Protein AF-A0A432SKU0-F1 (afdb_monomer_lite)

Structure (mmCIF, N/CA/C/O backbone):
data_AF-A0A432SKU0-F1
#
_entry.id   AF-A0A432SKU0-F1
#
loop_
_atom_site.group_PDB
_atom_site.id
_atom_site.type_symbol
_atom_site.label_atom_id
_atom_site.label_alt_id
_atom_site.label_comp_id
_atom_site.label_asym_id
_atom_site.label_entity_id
_atom_site.label_seq_id
_atom_site.pdbx_PDB_ins_code
_atom_site.Cartn_x
_atom_site.Cartn_y
_atom_site.Cartn_z
_atom_site.occupancy
_atom_site.B_iso_or_equiv
_atom_site.auth_seq_id
_atom_site.auth_comp_id
_atom_site.auth_asym_id
_atom_site.auth_atom_id
_atom_site.pdbx_PDB_model_num
ATOM 1 N N . MET A 1 1 ? -15.969 20.827 -5.171 1.00 56.59 1 MET A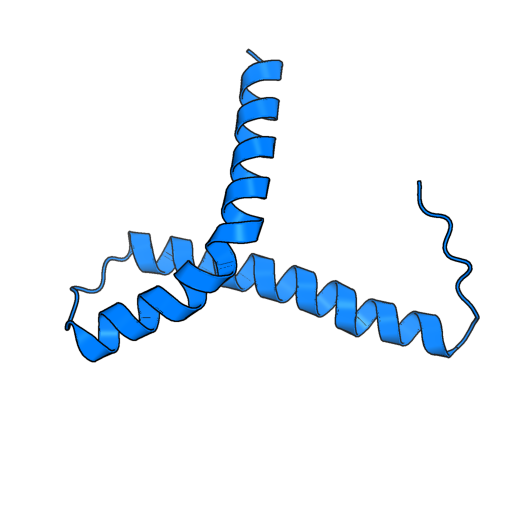 N 1
ATOM 2 C CA . MET A 1 1 ? -14.584 20.305 -5.080 1.00 56.59 1 MET A CA 1
ATOM 3 C C . MET A 1 1 ? -14.357 19.319 -3.933 1.00 56.59 1 MET A C 1
ATOM 5 O O . MET A 1 1 ? -13.670 18.337 -4.151 1.00 56.59 1 MET A O 1
ATOM 9 N N . LYS A 1 2 ? -14.932 19.503 -2.731 1.00 67.88 2 LYS A N 1
ATOM 10 C CA . LYS A 1 2 ? -14.718 18.552 -1.613 1.00 67.88 2 LYS A CA 1
ATOM 11 C C . LYS A 1 2 ? -15.277 17.138 -1.869 1.00 67.88 2 LYS A C 1
ATOM 13 O O . LYS A 1 2 ? -14.696 16.171 -1.406 1.00 67.88 2 LYS A O 1
ATOM 18 N N . ARG A 1 3 ? -16.379 17.024 -2.626 1.00 75.88 3 ARG A N 1
ATOM 19 C CA . ARG A 1 3 ? -17.038 15.740 -2.939 1.00 75.88 3 ARG A CA 1
ATOM 20 C C . ARG A 1 3 ? -16.258 14.901 -3.954 1.00 75.88 3 ARG A C 1
ATOM 22 O O . ARG A 1 3 ? -15.963 13.756 -3.674 1.00 75.88 3 ARG A O 1
ATOM 29 N N . THR A 1 4 ? -15.790 15.513 -5.043 1.00 83.88 4 THR A N 1
ATOM 30 C CA . THR A 1 4 ? -15.019 14.823 -6.091 1.00 83.88 4 THR A CA 1
ATOM 31 C C . THR A 1 4 ? -13.719 14.207 -5.580 1.00 83.88 4 THR A C 1
ATOM 33 O O . THR A 1 4 ? -13.345 13.137 -6.033 1.00 83.88 4 THR A O 1
ATOM 36 N N . LEU A 1 5 ? -13.040 14.847 -4.620 1.00 81.31 5 LEU A N 1
ATOM 37 C CA . LEU A 1 5 ? -11.851 14.273 -3.975 1.00 81.31 5 LEU A CA 1
ATOM 38 C C . LEU A 1 5 ? -12.196 13.067 -3.094 1.00 81.31 5 LEU A C 1
ATOM 40 O O . LEU A 1 5 ? -11.416 12.126 -3.020 1.00 81.31 5 LEU A O 1
ATOM 44 N N . LEU A 1 6 ? -13.361 13.091 -2.446 1.00 82.25 6 LEU A N 1
ATOM 45 C CA . LEU A 1 6 ? -13.844 12.000 -1.604 1.00 82.25 6 LEU A CA 1
ATOM 46 C C . LEU A 1 6 ? -14.251 10.788 -2.454 1.00 82.25 6 LEU A C 1
ATOM 48 O O . LEU A 1 6 ? -13.906 9.660 -2.112 1.00 82.25 6 LEU A O 1
ATOM 52 N N . ASP A 1 7 ? -14.905 11.037 -3.591 1.00 84.31 7 ASP A N 1
ATOM 53 C CA . ASP A 1 7 ? -15.246 10.014 -4.583 1.00 84.31 7 ASP A CA 1
ATOM 54 C C . ASP A 1 7 ? -13.991 9.415 -5.233 1.00 84.31 7 ASP A C 1
ATOM 56 O O . ASP A 1 7 ? -13.867 8.192 -5.314 1.00 84.31 7 ASP A O 1
ATOM 60 N N . LEU A 1 8 ? -13.014 10.249 -5.623 1.00 86.50 8 LEU A N 1
ATOM 61 C CA . LEU A 1 8 ? -11.729 9.762 -6.140 1.00 86.50 8 LEU A CA 1
ATOM 62 C C . LEU A 1 8 ? -11.000 8.915 -5.099 1.00 86.50 8 LEU A C 1
ATOM 64 O O . LEU A 1 8 ? -10.476 7.860 -5.434 1.00 86.50 8 LEU A O 1
ATOM 68 N N . TYR A 1 9 ? -10.977 9.360 -3.843 1.00 84.12 9 TYR A N 1
ATOM 69 C CA . TYR A 1 9 ? -10.330 8.635 -2.756 1.00 84.12 9 TYR A CA 1
ATOM 70 C C . TYR A 1 9 ? -11.003 7.281 -2.490 1.00 84.12 9 TYR A C 1
ATOM 72 O O . TYR A 1 9 ? -10.317 6.267 -2.351 1.00 84.12 9 TYR A O 1
ATOM 80 N N . GLY A 1 10 ? -12.339 7.238 -2.489 1.00 83.94 10 GLY A N 1
ATOM 81 C CA . GLY A 1 10 ? -13.104 5.996 -2.364 1.00 83.94 10 GLY A CA 1
ATOM 82 C C . GLY A 1 10 ? -12.840 5.029 -3.519 1.00 83.94 10 GLY A C 1
ATOM 83 O O . GLY A 1 10 ? -12.578 3.846 -3.286 1.00 83.94 10 GLY A O 1
ATOM 84 N N . ALA A 1 11 ? -12.826 5.536 -4.755 1.00 86.88 11 ALA A N 1
ATOM 85 C CA . ALA A 1 11 ? -12.485 4.750 -5.939 1.00 86.88 11 ALA A CA 1
ATOM 86 C C . ALA A 1 11 ? -11.046 4.214 -5.876 1.00 86.88 11 ALA A C 1
ATOM 88 O O . ALA A 1 11 ? -10.806 3.050 -6.196 1.00 86.88 11 ALA A O 1
ATOM 89 N N . TRP A 1 12 ? -10.099 5.027 -5.404 1.00 81.19 12 TRP A N 1
ATOM 90 C CA . TRP A 1 12 ? -8.694 4.646 -5.274 1.00 81.19 12 TRP A CA 1
ATOM 91 C C . TRP A 1 12 ? -8.492 3.545 -4.224 1.00 81.19 12 TRP A C 1
ATOM 93 O O . TRP A 1 12 ? -7.760 2.582 -4.458 1.00 81.19 12 TRP A O 1
ATOM 103 N N . ILE A 1 13 ? -9.191 3.628 -3.090 1.00 84.06 13 ILE A N 1
ATOM 104 C CA . ILE A 1 13 ? -9.209 2.561 -2.081 1.00 84.06 13 ILE A CA 1
ATOM 105 C C . ILE A 1 13 ? -9.760 1.259 -2.661 1.00 84.06 13 ILE A C 1
ATOM 107 O O . ILE A 1 13 ? -9.176 0.197 -2.436 1.00 84.06 13 ILE A O 1
ATOM 111 N N . LEU A 1 14 ? -10.859 1.327 -3.419 1.00 84.31 14 LEU A N 1
ATOM 112 C CA . LEU A 1 14 ? -11.441 0.141 -4.047 1.00 84.31 14 LEU A CA 1
ATOM 113 C C . LEU A 1 14 ? -10.478 -0.471 -5.068 1.00 84.31 14 LEU A C 1
ATOM 115 O O . LEU A 1 14 ? -10.279 -1.686 -5.081 1.00 84.31 14 LEU A O 1
ATOM 119 N N . PHE A 1 15 ? -9.844 0.375 -5.881 1.00 84.94 15 PHE A N 1
ATOM 120 C CA . PHE A 1 15 ? -8.840 -0.038 -6.850 1.00 84.94 15 PHE A CA 1
ATOM 121 C C . PHE A 1 15 ? -7.690 -0.779 -6.166 1.00 84.94 15 PHE A C 1
ATOM 123 O O . PHE A 1 15 ? -7.408 -1.919 -6.526 1.00 84.94 15 PHE A O 1
ATOM 130 N N . PHE A 1 16 ? -7.083 -0.201 -5.125 1.00 82.44 16 PHE A N 1
ATOM 131 C CA . PHE A 1 16 ? -6.012 -0.872 -4.384 1.00 82.44 16 PHE A CA 1
ATOM 132 C C . PHE A 1 16 ? -6.477 -2.151 -3.687 1.00 82.44 16 PHE A C 1
ATOM 134 O O . PHE A 1 16 ? -5.687 -3.085 -3.570 1.00 82.44 16 PHE A O 1
ATOM 141 N N . HIS A 1 17 ? -7.737 -2.240 -3.252 1.00 79.12 17 HIS A N 1
ATOM 142 C CA . HIS A 1 17 ? -8.261 -3.452 -2.624 1.00 79.12 17 HIS A CA 1
ATOM 143 C C . HIS A 1 17 ? -8.200 -4.667 -3.563 1.00 79.12 17 HIS A C 1
ATOM 145 O O . HIS A 1 17 ? -7.767 -5.744 -3.144 1.00 79.12 17 HIS A O 1
ATOM 151 N N . TYR A 1 18 ? -8.581 -4.486 -4.830 1.00 80.69 18 TYR A N 1
ATOM 152 C CA . TYR A 1 18 ? -8.549 -5.549 -5.838 1.00 80.69 18 TYR A CA 1
ATOM 153 C C . TYR A 1 18 ? -7.179 -5.681 -6.512 1.00 80.69 18 TYR A C 1
ATOM 155 O O . TYR A 1 18 ? -6.685 -6.795 -6.685 1.00 80.69 18 TYR A O 1
ATOM 163 N N . ALA A 1 19 ? -6.531 -4.562 -6.841 1.00 82.00 19 ALA A N 1
ATOM 164 C CA . ALA A 1 19 ? -5.247 -4.537 -7.542 1.00 82.00 19 ALA A CA 1
ATOM 165 C C . ALA A 1 19 ? -4.062 -4.967 -6.660 1.00 82.00 19 ALA A C 1
ATOM 167 O O . ALA A 1 19 ? -3.023 -5.368 -7.178 1.00 82.00 19 ALA A O 1
ATOM 168 N N . LYS A 1 20 ? -4.217 -4.959 -5.332 1.00 82.75 20 LYS A N 1
ATOM 169 C CA . LYS A 1 20 ? -3.211 -5.413 -4.359 1.00 82.75 20 LYS A CA 1
ATOM 170 C C . LYS A 1 20 ? -2.565 -6.749 -4.736 1.00 82.75 20 LYS A C 1
ATOM 172 O O . LYS A 1 20 ? -1.347 -6.855 -4.743 1.00 82.75 20 LYS A O 1
ATOM 177 N N . TRP A 1 21 ? -3.363 -7.774 -5.028 1.00 78.69 21 TRP A N 1
ATOM 178 C CA . TRP A 1 21 ? -2.861 -9.128 -5.282 1.00 78.69 21 TRP A CA 1
ATOM 179 C C . TRP A 1 21 ? -2.119 -9.258 -6.618 1.00 78.69 21 TRP A C 1
ATOM 181 O O . TRP A 1 21 ? -0.993 -9.761 -6.600 1.00 78.69 21 TRP A O 1
ATOM 191 N N . PRO A 1 22 ? -2.667 -8.783 -7.755 1.00 83.44 22 PRO A N 1
ATOM 192 C CA . PRO A 1 22 ? -1.942 -8.817 -9.019 1.00 83.44 22 PRO A CA 1
ATOM 193 C C . PRO A 1 22 ? -0.708 -7.913 -9.012 1.00 83.44 22 PRO A C 1
ATOM 195 O O . PRO A 1 22 ? 0.267 -8.259 -9.658 1.00 83.44 22 PRO A O 1
ATOM 198 N N . ILE A 1 23 ? -0.684 -6.807 -8.260 1.00 83.75 23 ILE A N 1
ATOM 199 C CA . ILE A 1 23 ? 0.524 -5.976 -8.118 1.00 83.75 23 ILE A CA 1
ATOM 200 C C . ILE A 1 23 ? 1.575 -6.709 -7.278 1.00 83.75 23 ILE A C 1
ATOM 202 O O . ILE A 1 23 ? 2.733 -6.783 -7.682 1.00 83.75 23 ILE A O 1
ATOM 206 N N . VAL A 1 24 ? 1.181 -7.290 -6.138 1.00 82.25 24 VAL A N 1
ATOM 207 C CA . VAL A 1 24 ? 2.115 -7.982 -5.236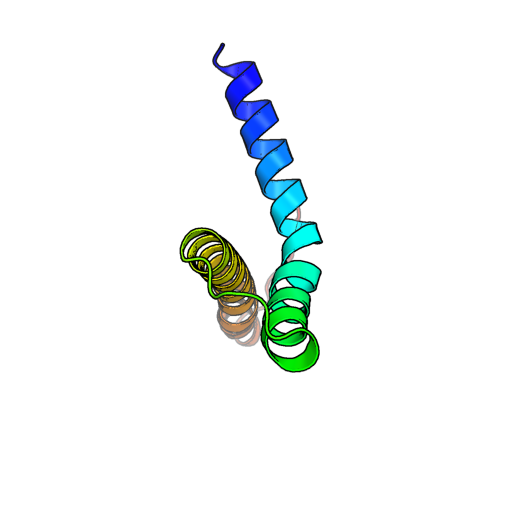 1.00 82.25 24 VAL A CA 1
ATOM 208 C C . VAL A 1 24 ? 2.771 -9.188 -5.908 1.00 82.25 24 VAL A C 1
ATOM 210 O O . VAL A 1 24 ? 3.965 -9.388 -5.715 1.00 82.25 24 VAL A O 1
ATOM 213 N N . ILE A 1 25 ? 2.021 -9.954 -6.706 1.00 82.50 25 ILE A N 1
ATOM 214 C CA . ILE A 1 25 ? 2.514 -11.158 -7.399 1.00 82.50 25 ILE A CA 1
ATOM 215 C C . ILE A 1 25 ? 3.064 -10.8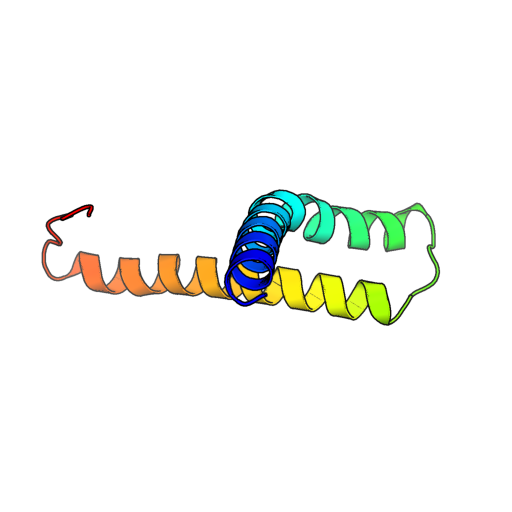29 -8.793 1.00 82.50 25 ILE A C 1
ATOM 217 O O . ILE A 1 25 ? 4.089 -11.364 -9.199 1.00 82.50 25 ILE A O 1
ATOM 221 N N . GLY A 1 26 ? 2.411 -9.933 -9.528 1.00 81.75 26 GLY A N 1
ATOM 222 C CA . GLY A 1 26 ? 2.757 -9.621 -10.912 1.00 81.75 26 GLY A CA 1
ATOM 223 C C . GLY A 1 26 ? 4.087 -8.892 -11.046 1.00 81.75 26 GLY A C 1
ATOM 224 O O . GLY A 1 26 ? 4.854 -9.219 -11.941 1.00 81.75 26 GLY A O 1
ATOM 225 N N . LEU A 1 27 ? 4.415 -7.956 -10.147 1.00 80.38 27 LEU A N 1
ATOM 226 C CA . LEU A 1 27 ? 5.701 -7.245 -10.194 1.00 80.38 27 LEU A CA 1
ATOM 227 C C . LEU A 1 27 ? 6.928 -8.145 -9.988 1.00 80.38 27 LEU A C 1
ATOM 229 O O . LEU A 1 27 ? 7.839 -8.057 -10.808 1.00 80.38 27 LEU A O 1
ATOM 233 N N . PRO A 1 28 ? 7.004 -9.022 -8.966 1.00 78.56 28 PRO A N 1
ATOM 234 C CA . PRO A 1 28 ? 8.136 -9.937 -8.845 1.00 78.56 28 PRO A CA 1
ATOM 235 C C . PRO A 1 28 ? 8.215 -10.914 -10.024 1.00 78.56 28 PRO A C 1
ATOM 237 O O . PRO A 1 28 ? 9.317 -11.199 -10.480 1.00 78.56 28 PRO A O 1
ATOM 240 N N . VAL A 1 29 ? 7.076 -11.355 -10.569 1.00 81.56 29 VAL A N 1
ATOM 241 C CA . VAL A 1 29 ? 7.031 -12.166 -11.798 1.00 81.56 29 VAL A CA 1
ATOM 242 C C . VAL A 1 29 ? 7.615 -11.401 -12.993 1.00 81.56 29 VAL A C 1
ATOM 244 O O . VAL A 1 29 ? 8.500 -11.908 -13.673 1.00 81.56 29 VAL A O 1
ATOM 247 N N . LEU A 1 30 ? 7.216 -10.144 -13.201 1.00 79.50 30 LEU A N 1
ATOM 248 C CA . LEU A 1 30 ? 7.744 -9.273 -14.261 1.00 79.50 30 LEU A CA 1
ATOM 249 C C . LEU A 1 30 ? 9.251 -9.010 -14.114 1.00 79.50 30 LEU A C 1
ATOM 251 O O . LEU A 1 30 ? 9.972 -8.971 -15.113 1.00 79.50 30 LEU A O 1
ATOM 255 N N . TYR A 1 31 ? 9.744 -8.856 -12.883 1.00 79.62 31 TYR A N 1
ATOM 256 C CA . TYR A 1 31 ? 11.173 -8.678 -12.628 1.00 79.62 31 TYR A CA 1
ATOM 257 C C . TYR A 1 31 ? 11.989 -9.954 -12.864 1.00 79.62 31 TYR A C 1
ATOM 259 O O . TYR A 1 31 ? 13.123 -9.852 -13.328 1.00 79.62 31 TYR A O 1
ATOM 267 N N . LEU A 1 32 ? 11.439 -11.132 -12.551 1.00 75.94 32 LEU A N 1
ATOM 268 C CA . LEU A 1 32 ? 12.144 -12.414 -12.667 1.00 75.94 32 LEU A CA 1
ATOM 269 C C . LEU A 1 32 ? 12.067 -13.019 -14.077 1.00 75.94 32 LEU A C 1
ATOM 271 O O . LEU A 1 32 ? 13.075 -13.529 -14.556 1.00 75.94 32 LEU A O 1
ATOM 275 N N . GLU A 1 33 ? 10.910 -12.956 -14.743 1.00 74.50 33 GLU A N 1
ATOM 276 C CA . GLU A 1 33 ? 10.705 -13.581 -16.061 1.00 74.50 33 GLU A CA 1
ATOM 277 C C . GLU A 1 33 ? 11.041 -12.656 -17.235 1.00 74.50 33 GLU A C 1
ATOM 279 O O . GLU A 1 33 ? 11.544 -13.130 -18.251 1.00 74.50 33 GLU A O 1
ATOM 284 N N . MET A 1 34 ? 10.791 -11.344 -17.124 1.00 67.38 34 MET A N 1
ATOM 285 C CA . MET A 1 34 ? 10.972 -10.411 -18.250 1.00 67.38 34 MET A CA 1
ATOM 286 C C . MET A 1 34 ? 12.186 -9.486 -18.121 1.00 67.38 34 MET A C 1
ATOM 288 O O . MET A 1 34 ? 12.424 -8.678 -19.017 1.00 67.38 34 MET A O 1
ATOM 292 N N . GLY A 1 35 ? 12.953 -9.567 -17.027 1.00 70.00 35 GLY A N 1
ATOM 293 C CA . GLY A 1 35 ? 14.124 -8.705 -16.820 1.00 70.00 35 GLY A CA 1
ATOM 294 C C . GLY A 1 35 ? 13.786 -7.210 -16.864 1.00 70.00 35 GLY A C 1
ATOM 295 O O . GLY A 1 35 ? 14.605 -6.397 -17.296 1.00 70.00 35 GLY A O 1
ATOM 296 N N . TYR A 1 36 ? 12.559 -6.851 -16.469 1.00 72.88 36 TYR A N 1
ATOM 297 C CA . TYR A 1 36 ? 12.058 -5.482 -16.545 1.00 72.88 36 TYR A CA 1
ATOM 298 C C . TYR A 1 36 ? 12.961 -4.536 -15.739 1.00 72.88 36 TYR A C 1
ATOM 300 O O . TYR A 1 36 ? 13.378 -4.859 -14.622 1.00 72.88 36 TYR A O 1
ATOM 308 N N . GLN A 1 37 ? 13.281 -3.364 -16.298 1.00 75.56 37 GLN A N 1
ATOM 309 C CA . GLN A 1 37 ? 14.107 -2.365 -15.615 1.00 75.56 37 GLN A CA 1
ATOM 310 C C . GLN A 1 37 ? 13.470 -1.993 -14.270 1.00 75.56 37 GLN A C 1
ATOM 312 O O . GLN A 1 37 ? 12.265 -1.764 -14.168 1.00 75.56 37 GLN A O 1
ATOM 317 N N . ARG A 1 38 ? 14.282 -1.965 -13.209 1.00 71.56 38 ARG A N 1
ATOM 318 C CA . ARG A 1 38 ? 13.814 -1.578 -11.875 1.00 71.56 38 ARG A CA 1
ATOM 319 C C . ARG A 1 38 ? 13.469 -0.096 -11.865 1.00 71.56 38 ARG A C 1
ATOM 321 O O . ARG A 1 38 ? 14.347 0.757 -11.791 1.00 71.56 38 ARG A O 1
ATOM 328 N N . ASN A 1 39 ? 12.174 0.201 -11.896 1.00 80.81 39 ASN A N 1
ATOM 329 C CA . ASN A 1 39 ? 11.667 1.559 -11.774 1.00 80.81 39 ASN A CA 1
ATOM 330 C C . ASN A 1 39 ? 11.296 1.844 -10.318 1.00 80.81 39 ASN A C 1
ATOM 332 O O . ASN A 1 39 ? 10.430 1.188 -9.742 1.00 80.81 39 ASN A O 1
ATOM 336 N N . LEU A 1 40 ? 11.899 2.894 -9.760 1.00 80.81 40 LEU A N 1
ATOM 337 C CA . LEU A 1 40 ? 11.692 3.338 -8.376 1.00 80.81 40 LEU A CA 1
ATOM 338 C C . LEU A 1 40 ? 10.208 3.640 -8.082 1.00 80.81 40 LEU A C 1
ATOM 340 O O . LEU A 1 40 ? 9.700 3.329 -7.013 1.00 80.81 40 LEU A O 1
ATOM 344 N N . VAL A 1 41 ? 9.472 4.155 -9.073 1.00 85.12 41 VAL A N 1
ATOM 345 C CA . VAL A 1 41 ? 8.021 4.397 -8.973 1.00 85.12 41 VAL A CA 1
ATOM 346 C C . VAL A 1 41 ? 7.235 3.100 -8.753 1.00 85.12 41 VAL A C 1
ATOM 348 O O . VAL A 1 41 ? 6.348 3.060 -7.903 1.00 85.12 41 VAL A O 1
ATOM 351 N N . MET A 1 42 ? 7.561 2.035 -9.491 1.00 81.44 42 MET A N 1
ATOM 352 C CA . MET A 1 42 ? 6.877 0.744 -9.351 1.00 81.44 42 MET A CA 1
ATOM 353 C C . MET A 1 42 ? 7.192 0.084 -8.011 1.00 81.44 42 MET A C 1
ATOM 355 O O . MET A 1 42 ? 6.308 -0.521 -7.410 1.00 81.44 42 MET A O 1
ATOM 359 N N . ASP A 1 43 ? 8.420 0.254 -7.523 1.00 82.94 43 ASP A N 1
ATOM 360 C CA . ASP A 1 43 ? 8.832 -0.226 -6.205 1.00 82.94 43 ASP A CA 1
ATOM 361 C C . ASP A 1 43 ? 8.027 0.450 -5.081 1.00 82.94 43 ASP A C 1
ATOM 363 O O . ASP A 1 43 ? 7.430 -0.232 -4.251 1.00 82.94 43 ASP A O 1
ATOM 367 N N . ILE A 1 44 ? 7.872 1.780 -5.124 1.00 87.38 44 ILE A N 1
ATOM 368 C CA . ILE A 1 44 ? 7.066 2.527 -4.142 1.00 87.38 44 ILE A CA 1
ATOM 369 C C . ILE A 1 44 ? 5.600 2.069 -4.149 1.00 87.38 44 ILE A C 1
ATOM 371 O O . ILE A 1 44 ? 5.016 1.857 -3.084 1.00 87.38 44 ILE A O 1
ATOM 375 N N . ILE A 1 45 ? 4.995 1.895 -5.330 1.00 84.62 45 ILE A N 1
ATOM 376 C CA . ILE A 1 45 ? 3.600 1.432 -5.456 1.00 84.62 45 ILE A CA 1
ATOM 377 C C . ILE A 1 45 ? 3.449 0.017 -4.886 1.00 84.62 45 ILE A C 1
ATOM 379 O O . ILE A 1 45 ? 2.461 -0.281 -4.207 1.00 84.62 45 ILE A O 1
ATOM 383 N N . TRP A 1 46 ? 4.435 -0.847 -5.129 1.00 85.75 46 TRP A N 1
ATOM 384 C CA . TRP A 1 46 ? 4.458 -2.206 -4.604 1.00 85.75 46 TRP A CA 1
ATOM 385 C C . TRP A 1 46 ? 4.585 -2.231 -3.081 1.00 85.75 46 TRP A C 1
ATOM 387 O O . TRP A 1 46 ? 3.774 -2.876 -2.415 1.00 85.75 46 TRP A O 1
ATOM 397 N N . VAL A 1 47 ? 5.534 -1.476 -2.518 1.00 86.56 47 VAL A N 1
ATOM 398 C CA . VAL A 1 47 ? 5.724 -1.339 -1.064 1.00 86.56 47 VAL A CA 1
ATOM 399 C C . VAL A 1 47 ? 4.464 -0.777 -0.404 1.00 86.56 47 VAL A C 1
ATOM 401 O O . VAL A 1 47 ? 4.042 -1.274 0.641 1.00 86.56 47 VAL A O 1
ATOM 404 N N . TYR A 1 48 ? 3.804 0.201 -1.032 1.00 85.94 48 TYR A N 1
ATOM 405 C CA . TYR A 1 48 ? 2.536 0.745 -0.547 1.00 85.94 48 TYR A CA 1
ATOM 406 C C . TYR A 1 48 ? 1.415 -0.308 -0.538 1.00 85.94 48 TYR A C 1
ATOM 408 O O . TYR A 1 48 ? 0.695 -0.448 0.455 1.00 85.94 48 TYR A O 1
ATOM 416 N N . CYS A 1 49 ? 1.300 -1.111 -1.602 1.00 83.69 49 CYS A N 1
ATOM 417 C CA . CYS A 1 49 ? 0.360 -2.233 -1.640 1.00 83.69 49 CYS A CA 1
ATOM 418 C C . CYS A 1 49 ? 0.670 -3.264 -0.548 1.00 83.69 49 CYS A C 1
ATOM 420 O O . CYS A 1 49 ? -0.251 -3.732 0.124 1.00 83.69 49 CYS A O 1
ATOM 422 N N . LEU A 1 50 ? 1.949 -3.586 -0.333 1.00 86.25 50 LEU A N 1
ATOM 423 C CA . LEU A 1 50 ? 2.396 -4.518 0.701 1.00 86.25 50 LEU A CA 1
ATOM 424 C C . LEU A 1 50 ? 2.044 -4.009 2.102 1.00 86.25 50 LEU A C 1
ATOM 426 O O . LEU A 1 50 ? 1.503 -4.770 2.902 1.00 86.25 50 LEU A O 1
ATOM 430 N N . TYR A 1 51 ? 2.246 -2.720 2.377 1.00 87.88 51 TYR A N 1
ATOM 431 C CA . TYR A 1 51 ? 1.842 -2.093 3.636 1.00 87.88 51 TYR A CA 1
ATOM 432 C C . TYR A 1 51 ? 0.334 -2.240 3.898 1.00 87.88 51 TYR A C 1
ATOM 434 O O . TYR A 1 51 ? -0.060 -2.706 4.967 1.00 87.88 51 TYR A O 1
ATOM 442 N N . LEU A 1 52 ? -0.513 -1.942 2.905 1.00 82.62 52 LEU A N 1
ATOM 443 C CA . LEU A 1 52 ? -1.971 -2.118 3.003 1.00 82.62 52 LEU A CA 1
ATOM 444 C C . LEU A 1 52 ? -2.369 -3.587 3.234 1.00 82.62 52 LEU A C 1
ATOM 446 O O . LEU 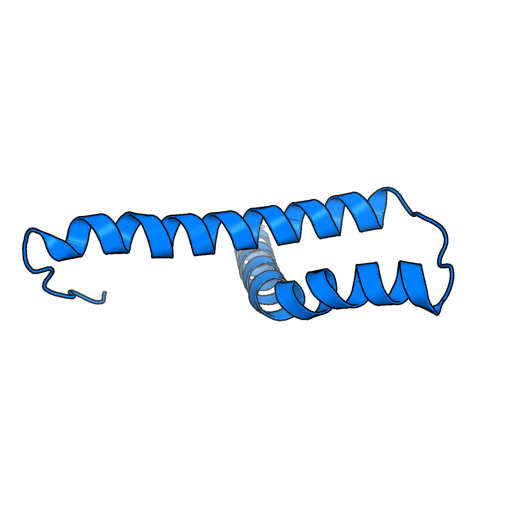A 1 52 ? -3.310 -3.884 3.978 1.00 82.62 52 LEU A O 1
ATOM 450 N N . VAL A 1 53 ? -1.659 -4.535 2.606 1.00 81.88 53 VAL A N 1
ATOM 451 C CA . VAL A 1 53 ? -1.846 -5.972 2.863 1.00 81.88 53 VAL A CA 1
ATOM 452 C C . VAL A 1 53 ? -1.541 -6.302 4.311 1.00 81.88 53 VAL A C 1
ATOM 454 O O . VAL A 1 53 ? -2.349 -6.972 4.961 1.00 81.88 53 VAL A O 1
ATOM 457 N N . LEU A 1 54 ? -0.383 -5.843 4.776 1.00 84.81 54 LEU A N 1
ATOM 458 C CA . LEU A 1 54 ? 0.148 -6.123 6.094 1.00 84.81 54 LEU A CA 1
ATOM 459 C C . LEU A 1 54 ? -0.759 -5.541 7.172 1.00 84.81 54 LEU A C 1
ATOM 461 O O . LEU A 1 54 ? -1.064 -6.239 8.127 1.00 84.81 54 LEU A O 1
ATOM 465 N N . GLU A 1 55 ? -1.263 -4.321 6.999 1.00 83.25 55 GLU A N 1
ATOM 466 C CA . GLU A 1 55 ? -2.192 -3.698 7.942 1.00 83.25 55 GLU A CA 1
ATOM 467 C C . GLU A 1 55 ? -3.499 -4.500 8.064 1.00 83.25 55 GLU A C 1
ATOM 469 O O . GLU A 1 55 ? -3.970 -4.785 9.171 1.00 83.25 55 GLU A O 1
ATOM 474 N N . GLY A 1 56 ? -4.069 -4.927 6.932 1.00 76.81 56 GLY A N 1
ATOM 475 C CA . GLY A 1 56 ? -5.262 -5.774 6.920 1.00 76.81 56 GLY A CA 1
ATOM 476 C C . GLY A 1 56 ? -5.017 -7.143 7.562 1.00 76.81 56 GLY A C 1
ATOM 477 O O . GLY A 1 56 ? -5.852 -7.633 8.328 1.00 76.81 56 GLY A O 1
ATOM 478 N N . PHE A 1 57 ? -3.860 -7.750 7.291 1.00 80.12 57 PHE A N 1
ATOM 479 C CA . PHE A 1 57 ? -3.463 -9.020 7.892 1.00 80.12 57 PHE A CA 1
ATOM 480 C C . PHE A 1 57 ? -3.215 -8.874 9.396 1.00 80.12 57 PHE A C 1
ATOM 482 O O . PHE A 1 57 ? -3.753 -9.655 10.174 1.00 80.12 57 PHE A O 1
ATOM 489 N N . TYR A 1 58 ? -2.499 -7.831 9.814 1.00 81.19 58 TYR A N 1
ATOM 490 C CA . TYR A 1 58 ? -2.196 -7.497 11.204 1.00 81.19 58 TYR A CA 1
ATOM 491 C C . TYR A 1 58 ? -3.478 -7.286 12.006 1.00 81.19 58 TYR A C 1
ATOM 493 O O . TYR A 1 58 ? -3.673 -7.949 13.023 1.00 81.19 58 TYR A O 1
ATOM 501 N N . ARG A 1 59 ? -4.415 -6.460 11.512 1.00 75.25 59 ARG A N 1
ATOM 502 C CA . ARG A 1 59 ? -5.737 -6.301 12.144 1.00 75.25 59 ARG A CA 1
ATOM 503 C C . ARG A 1 59 ? -6.451 -7.643 12.258 1.00 75.25 59 ARG A C 1
ATOM 505 O O . ARG A 1 59 ? -6.951 -7.955 13.331 1.00 75.25 59 ARG A O 1
ATOM 512 N N . ARG A 1 60 ? -6.474 -8.464 11.204 1.00 72.56 60 ARG A N 1
ATOM 513 C CA . ARG A 1 60 ? -7.170 -9.763 11.220 1.00 72.56 60 ARG A CA 1
ATOM 514 C C . ARG A 1 60 ? -6.525 -10.783 12.162 1.00 72.56 60 ARG A C 1
ATOM 516 O O . ARG A 1 60 ? -7.250 -11.546 12.797 1.00 72.56 60 ARG A O 1
ATOM 523 N N . TYR A 1 61 ? -5.199 -10.800 12.257 1.00 70.81 61 TYR A N 1
ATOM 524 C CA . TYR A 1 61 ? -4.447 -11.757 13.069 1.00 70.81 61 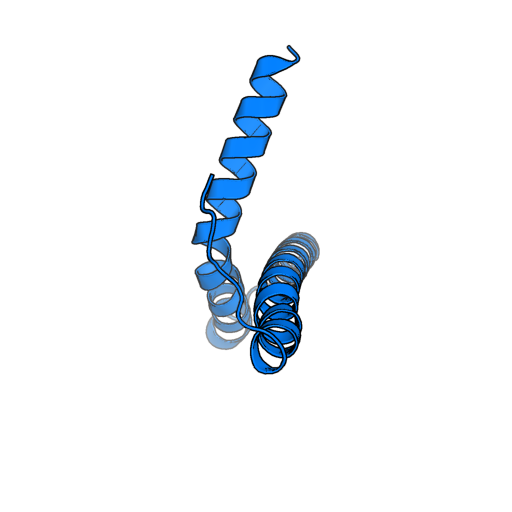TYR A CA 1
ATOM 525 C C . TYR A 1 61 ? -4.441 -11.356 14.553 1.00 70.81 61 TYR A C 1
ATOM 527 O O . TYR A 1 61 ? -4.643 -12.202 15.420 1.00 70.81 61 TYR A O 1
ATOM 535 N N . ILE A 1 62 ? -4.329 -10.058 14.855 1.00 64.75 62 ILE A N 1
ATOM 536 C CA . ILE A 1 62 ? -4.284 -9.546 16.235 1.00 64.75 62 ILE A CA 1
ATOM 537 C C . ILE A 1 62 ? -5.673 -9.326 16.840 1.00 64.75 62 ILE A C 1
ATOM 539 O O . ILE A 1 62 ? -5.857 -9.628 18.020 1.00 64.75 62 ILE A O 1
ATOM 543 N N . LEU A 1 63 ? -6.696 -8.895 16.080 1.00 57.12 63 LEU A N 1
ATOM 544 C CA . LEU A 1 63 ? -8.068 -8.870 16.626 1.00 57.12 63 LEU A CA 1
ATOM 545 C C . LEU A 1 63 ? -8.596 -10.279 16.911 1.00 57.12 63 LEU A C 1
ATOM 547 O O . LEU A 1 63 ? -9.351 -10.449 17.871 1.00 57.12 63 LEU A O 1
ATOM 551 N N . LYS A 1 64 ? -8.198 -11.294 16.129 1.00 52.16 64 LYS A N 1
ATOM 552 C CA . LYS A 1 64 ? -8.570 -12.686 16.427 1.00 52.16 64 LYS A CA 1
ATOM 553 C C . LYS A 1 64 ? -8.036 -13.144 17.782 1.00 52.16 64 LYS A C 1
ATOM 555 O O . LYS A 1 64 ? -8.727 -13.895 18.464 1.00 52.16 64 LYS A O 1
ATOM 560 N N . GLN A 1 65 ? -6.879 -12.642 18.214 1.00 52.41 65 GLN A N 1
ATOM 561 C CA . GLN A 1 65 ? -6.335 -12.977 19.528 1.00 52.41 65 GLN A CA 1
ATOM 562 C C . GLN A 1 65 ? -7.197 -12.423 20.678 1.00 52.41 65 GLN A C 1
ATOM 564 O O . GLN A 1 65 ? -7.332 -13.074 21.710 1.00 52.41 65 GLN A O 1
ATOM 569 N N . LYS A 1 66 ? -7.864 -11.272 20.495 1.00 48.66 66 LYS A N 1
ATOM 570 C CA . LYS A 1 66 ? -8.771 -10.712 21.518 1.00 48.66 66 LYS A CA 1
ATOM 571 C C . LYS A 1 66 ? -10.125 -11.427 21.608 1.00 48.66 66 LYS A C 1
ATOM 573 O O . LYS A 1 66 ? -10.716 -11.439 22.683 1.00 48.66 66 LYS A O 1
ATOM 578 N N . CYS A 1 67 ? -10.593 -12.066 20.535 1.00 52.06 67 CYS A N 1
ATOM 579 C CA . CYS A 1 67 ? -11.887 -12.767 20.527 1.00 52.06 67 CYS A CA 1
ATOM 580 C C . CYS A 1 67 ? -11.832 -14.201 21.082 1.00 52.06 67 CYS A C 1
ATOM 582 O O . CYS A 1 67 ? -12.871 -14.849 21.154 1.00 52.06 67 CYS A O 1
ATOM 584 N N . THR A 1 68 ? -10.657 -14.715 21.471 1.00 48.47 68 THR A N 1
ATOM 585 C CA . THR A 1 68 ? -10.550 -16.073 22.039 1.00 48.47 68 THR A CA 1
ATOM 586 C C . THR A 1 68 ? -10.743 -16.125 23.557 1.00 48.47 68 THR A C 1
ATOM 588 O O . THR A 1 68 ? -10.884 -17.213 24.101 1.00 48.47 68 THR A O 1
ATOM 591 N N . SER A 1 69 ? -10.741 -14.980 24.253 1.00 50.22 69 SER A N 1
ATOM 592 C CA . SER A 1 69 ? -10.830 -14.945 25.723 1.00 50.22 69 SER A CA 1
ATOM 593 C C . SER A 1 69 ? -12.190 -14.480 26.251 1.00 50.22 69 SER A C 1
ATOM 595 O O . SER A 1 69 ? -12.589 -14.914 27.329 1.00 50.22 69 SER A O 1
ATOM 597 N N . LYS A 1 70 ? -12.944 -13.657 25.512 1.00 49.41 70 LYS A N 1
ATOM 598 C CA . LYS A 1 70 ? -14.330 -13.297 25.857 1.00 49.41 70 LYS A CA 1
ATOM 599 C C . LYS A 1 70 ? -15.134 -13.142 24.570 1.00 49.41 70 LYS A C 1
ATOM 601 O O . LYS A 1 70 ? -14.700 -12.430 23.670 1.00 49.41 70 LYS A O 1
ATOM 606 N N . GLY A 1 71 ? -16.255 -13.860 24.479 1.00 55.00 71 GLY A N 1
ATOM 607 C CA . GLY A 1 71 ? -17.098 -13.940 23.288 1.00 55.00 71 GLY A CA 1
ATOM 608 C C . GLY A 1 71 ? -17.411 -12.565 22.700 1.00 55.00 71 GLY A C 1
ATOM 609 O O . GLY A 1 71 ? -17.877 -11.671 23.402 1.00 55.00 71 GLY A O 1
ATOM 610 N N . CYS A 1 72 ? -17.138 -12.398 21.408 1.00 54.78 72 CYS A N 1
ATOM 611 C CA . CYS A 1 72 ? -17.493 -11.189 20.679 1.00 54.78 72 CYS A CA 1
ATOM 612 C C . CYS A 1 72 ? -18.763 -11.424 19.861 1.00 54.78 72 CYS A C 1
ATOM 614 O O . CYS A 1 72 ? -18.739 -12.052 18.802 1.00 54.78 72 CYS A O 1
ATOM 616 N N . ASP A 1 73 ? -19.855 -10.861 20.372 1.00 50.81 73 ASP A N 1
ATOM 617 C CA . ASP A 1 73 ? -21.098 -10.604 19.655 1.00 50.81 73 ASP A CA 1
ATOM 618 C C . ASP A 1 73 ? -20.822 -9.646 18.485 1.00 50.81 73 ASP A C 1
ATOM 620 O O . ASP A 1 73 ? -20.255 -8.559 18.644 1.00 50.81 73 ASP A O 1
ATOM 624 N N . THR A 1 74 ? -21.146 -10.086 17.273 1.00 48.88 74 THR A N 1
ATOM 625 C CA . THR A 1 74 ? -20.851 -9.351 16.043 1.00 48.88 74 THR A CA 1
ATOM 626 C C . THR A 1 74 ? -21.996 -8.387 15.741 1.00 48.88 74 THR A C 1
ATOM 628 O O . THR A 1 74 ? -22.869 -8.672 14.924 1.00 48.88 74 THR A O 1
ATOM 631 N N . LYS A 1 75 ? -21.989 -7.196 16.343 1.00 46.09 75 LYS A N 1
ATOM 632 C CA . LYS A 1 75 ? -22.814 -6.085 15.843 1.00 46.09 75 LYS A CA 1
ATOM 633 C C . LYS A 1 75 ? -22.178 -5.516 14.569 1.00 46.09 75 LYS A C 1
ATOM 635 O O . LYS A 1 75 ? -21.368 -4.594 14.620 1.00 46.09 75 LYS A O 1
ATOM 640 N N . LYS A 1 76 ? -22.544 -6.093 13.418 1.00 48.94 76 LYS A N 1
ATOM 641 C CA . LYS A 1 76 ? -22.412 -5.444 12.102 1.00 48.94 76 LYS A CA 1
ATOM 642 C C . LYS A 1 76 ? -23.249 -4.161 12.118 1.00 48.94 76 LYS A C 1
ATOM 644 O O . LYS A 1 76 ? -24.421 -4.215 12.491 1.00 48.94 76 LYS A 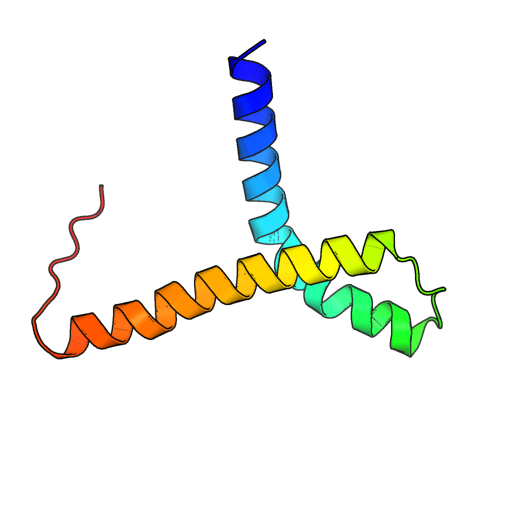O 1
ATOM 649 N N . LYS A 1 77 ? -22.649 -3.038 11.729 1.00 37.53 77 LYS A N 1
ATOM 650 C CA . LYS A 1 77 ? -23.353 -1.804 11.378 1.00 37.53 77 LYS A CA 1
ATOM 651 C C . LYS A 1 77 ? -23.164 -1.555 9.891 1.00 37.53 77 LYS A C 1
ATOM 653 O O . LYS A 1 77 ? -22.046 -1.859 9.414 1.00 37.53 77 LYS A O 1
#

Radius of gyration: 17.48 Å; chains: 1; bounding box: 38×36×44 Å

Sequence (77 aa):
MKRTLLDLYGAWILFFHYAKWPIVIGLPVLYLEMGYQRNLVMDIIWVYCLYLVLEGFYRRYILKQKCTSKGCDTKKK

Foldseek 3Di:
DVVVVVVVVVVVVVCLVVVLVCLLPVVVVCCPPVVDPDDPVSVVVNVVSVVVVVVVVCCVVVVVVVCVPDHDDDPDD

Secondary structure (DSSP, 8-state):
-HHHHHHHHHHHHHHHHHHHHHHHHHHHHHHHHS-----HHHHHHHHHHHHHHHHHHHHHHHHHHHTTTS-------

pLDDT: mean 74.29, std 13.18, range [37.53, 87.88]